Protein AF-A0A5D4K9B1-F1 (afdb_monomer_lite)

Radius of gyration: 27.09 Å; chains: 1; bounding box: 61×35×85 Å

Secondary structure (DSSP, 8-state):
-HHHHHHHHHHHTT--PPPP--------HHHHHHHHHHHHH-TTB-TT--EEEEEEEEEEEEEEETTEEEEEEEEEEEEEEEEESSSS-EEEEEEEEEEETTTTEEPPTTTEE--HHHHHHHHHTGGG---EE-HHHHHHHHHHHHIIIIIHHHHHHHHHHHSPP--------

Foldseek 3Di:
DVVVVVVVVVVVVVPPDDDDPPPPDPPDLVQVQVLVVCVVPPVQFDRPFKDFPDKDWDFWWFAPDPPDIDTFTKIKTWIWGWGHPDPQWIWIAIDIWIATPVVRHTGDPVGTDDDPVNVVVCVVCVVVRDTGTDPRSVVVVVVVVCCVPPVVVVVVVVVVVPPDDPPPDDPPD

pLDDT: mean 80.73, std 16.91, range [37.22, 94.75]

Organism: NCBI:txid218284

Sequence (173 aa):
MKKLIMLLGCMLTLLTLPLSSTTAFADDPIIKSIDEKLEKTDSYYQKGSAGVKDFIDLTMEVAINEDEVESQKVKMVFVKYKIDRDTIFHFNKQEIFYYSLDNEALLENGSVIGNGESKEFIASHHDDYRKQISPGSLVLILTLIFGSVLVFPYVIFLVQRNTPSDERYHYDL

Structure (mmCIF, N/CA/C/O backbone):
data_AF-A0A5D4K9B1-F1
#
_entry.id   AF-A0A5D4K9B1-F1
#
loop_
_atom_site.group_PDB
_atom_site.id
_atom_site.type_symbol
_atom_site.label_atom_id
_atom_site.label_alt_id
_atom_site.label_comp_id
_atom_site.label_asym_id
_atom_site.label_entity_id
_atom_site.label_seq_id
_atom_site.pdbx_PDB_ins_code
_atom_site.Cartn_x
_atom_site.Cartn_y
_atom_site.Cartn_z
_atom_site.occupancy
_atom_site.B_iso_or_equiv
_atom_site.auth_seq_id
_atom_site.auth_comp_id
_atom_site.auth_asym_id
_atom_site.auth_atom_id
_atom_site.pdbx_PDB_model_num
ATOM 1 N N . MET A 1 1 ? 32.821 -9.655 -34.165 1.00 46.19 1 MET A N 1
ATOM 2 C CA . MET A 1 1 ? 31.841 -10.655 -33.676 1.00 46.19 1 MET A CA 1
ATOM 3 C C . MET A 1 1 ? 32.117 -11.110 -32.241 1.00 46.19 1 MET A C 1
ATOM 5 O O . MET A 1 1 ? 31.253 -10.891 -31.409 1.00 46.19 1 MET A O 1
ATOM 9 N N . LYS A 1 2 ? 33.313 -11.621 -31.888 1.00 46.47 2 LYS A N 1
ATOM 10 C CA . LYS A 1 2 ? 33.639 -12.049 -30.501 1.00 46.47 2 LYS A CA 1
ATOM 11 C C . LYS A 1 2 ? 33.383 -10.991 -29.407 1.00 46.47 2 LYS A C 1
ATOM 13 O O . LYS A 1 2 ? 32.822 -11.322 -28.373 1.00 46.47 2 LYS A O 1
ATOM 18 N N . LYS A 1 3 ? 33.721 -9.716 -29.650 1.00 49.41 3 LYS A N 1
ATOM 19 C CA . LYS A 1 3 ? 33.482 -8.621 -28.684 1.00 49.41 3 LYS A CA 1
ATOM 20 C C . LYS A 1 3 ? 31.999 -8.250 -28.517 1.00 49.41 3 LYS A C 1
ATOM 22 O O . LYS A 1 3 ? 31.614 -7.810 -27.446 1.00 49.41 3 LYS A O 1
ATOM 27 N N . LEU A 1 4 ? 31.177 -8.469 -29.547 1.00 50.97 4 LEU A N 1
ATOM 28 C CA . LEU A 1 4 ? 29.735 -8.193 -29.511 1.00 50.97 4 LEU A CA 1
ATOM 29 C C . LEU A 1 4 ? 28.981 -9.308 -28.768 1.00 50.97 4 LEU A C 1
ATOM 31 O O . LEU A 1 4 ? 28.089 -9.029 -27.980 1.00 50.97 4 LEU A O 1
ATOM 35 N N . ILE A 1 5 ? 29.420 -10.561 -28.943 1.00 57.47 5 ILE A N 1
ATOM 36 C CA . ILE A 1 5 ? 28.921 -11.730 -28.198 1.00 57.47 5 ILE A CA 1
ATOM 37 C C . ILE A 1 5 ? 29.282 -11.624 -26.707 1.00 57.47 5 ILE A C 1
ATOM 39 O O . ILE A 1 5 ? 28.470 -11.967 -25.856 1.00 57.47 5 ILE A O 1
ATOM 43 N N . MET A 1 6 ? 30.462 -11.086 -26.376 1.00 49.09 6 MET A N 1
ATOM 44 C CA . MET A 1 6 ? 30.876 -10.855 -24.985 1.00 49.09 6 MET A CA 1
ATOM 45 C C . MET A 1 6 ? 30.049 -9.754 -24.296 1.00 49.09 6 MET A C 1
ATOM 47 O O . MET A 1 6 ? 29.721 -9.882 -23.121 1.00 49.09 6 MET A O 1
ATOM 51 N N . LEU A 1 7 ? 29.654 -8.708 -25.031 1.00 51.88 7 LEU A N 1
ATOM 52 C CA . LEU A 1 7 ? 28.801 -7.626 -24.520 1.00 51.88 7 LEU A CA 1
ATOM 53 C C . LEU A 1 7 ? 27.338 -8.076 -24.347 1.00 51.88 7 LEU A C 1
ATOM 55 O O . LEU A 1 7 ? 26.700 -7.712 -23.363 1.00 51.88 7 LEU A O 1
ATOM 59 N N . LEU A 1 8 ? 26.841 -8.933 -25.248 1.00 49.72 8 LEU A N 1
ATOM 60 C CA . LEU A 1 8 ? 25.522 -9.567 -25.136 1.00 49.72 8 LEU A CA 1
ATOM 61 C C . LEU A 1 8 ? 25.473 -10.597 -23.987 1.00 49.72 8 LEU A C 1
ATOM 63 O O . LEU A 1 8 ? 24.458 -10.720 -23.308 1.00 49.72 8 LEU A O 1
ATOM 67 N N . GLY A 1 9 ? 26.588 -11.293 -23.731 1.00 52.75 9 GLY A N 1
ATOM 68 C CA . GLY A 1 9 ? 26.727 -12.263 -22.640 1.00 52.75 9 GLY A CA 1
ATOM 69 C C . GLY A 1 9 ? 26.690 -11.633 -21.244 1.00 52.75 9 GLY A C 1
ATOM 70 O O . GLY A 1 9 ? 26.034 -12.176 -20.360 1.00 52.75 9 GLY A O 1
ATOM 71 N N . CYS A 1 10 ? 27.304 -10.458 -21.050 1.00 53.19 10 CYS A N 1
ATOM 72 C CA . CYS A 1 10 ? 27.221 -9.729 -19.775 1.00 53.19 10 CYS A CA 1
ATOM 73 C C . CYS A 1 10 ? 25.824 -9.146 -19.499 1.00 53.19 10 CYS A C 1
ATOM 75 O O . CYS A 1 10 ? 25.469 -8.926 -18.343 1.00 53.19 10 CYS A O 1
ATOM 77 N N . MET A 1 11 ? 25.017 -8.902 -20.539 1.00 49.62 11 MET A N 1
ATOM 78 C CA . MET A 1 11 ? 23.644 -8.416 -20.374 1.00 49.62 11 MET A CA 1
ATOM 79 C C . MET A 1 11 ? 22.690 -9.529 -19.905 1.00 49.62 11 MET A C 1
ATOM 81 O O . MET A 1 11 ? 21.721 -9.258 -19.201 1.00 49.62 11 MET A O 1
ATOM 85 N N . LEU A 1 12 ? 22.992 -10.790 -20.239 1.00 48.38 12 LEU A N 1
ATOM 86 C CA . LEU A 1 12 ? 22.160 -11.946 -19.897 1.00 48.38 12 LEU A CA 1
ATOM 87 C C . LEU A 1 12 ? 22.302 -12.376 -18.423 1.00 48.38 12 LEU A C 1
ATOM 89 O O . LEU A 1 12 ? 21.373 -12.940 -17.855 1.00 48.38 12 LEU A O 1
ATOM 93 N N . THR A 1 13 ? 23.425 -12.059 -17.769 1.00 51.12 13 THR A N 1
ATOM 94 C CA . THR A 1 13 ? 23.666 -12.386 -16.349 1.00 51.12 13 THR A CA 1
ATOM 95 C C . THR A 1 13 ? 22.988 -11.434 -15.359 1.00 51.12 13 THR A C 1
ATOM 97 O O . THR A 1 13 ? 22.953 -11.722 -14.170 1.00 51.12 13 THR A O 1
ATOM 100 N N . LEU A 1 14 ? 22.428 -10.312 -15.825 1.00 46.88 14 LEU A N 1
ATOM 101 C CA . LEU A 1 14 ? 21.663 -9.371 -14.991 1.00 46.88 14 LEU A CA 1
ATOM 102 C C . LEU A 1 14 ? 20.163 -9.710 -14.916 1.00 46.88 14 LEU A C 1
ATOM 104 O O . LEU A 1 14 ? 19.438 -9.099 -14.136 1.00 46.88 14 LEU A O 1
ATOM 108 N N . LEU A 1 15 ? 19.698 -10.698 -15.691 1.00 46.94 15 LEU A N 1
ATOM 109 C CA . LEU A 1 15 ? 18.288 -11.094 -15.774 1.00 46.94 15 LEU A CA 1
ATOM 110 C C . LEU A 1 15 ? 17.921 -12.267 -14.844 1.00 46.94 15 LEU A C 1
ATOM 112 O O . LEU A 1 15 ? 16.913 -12.935 -15.053 1.00 46.94 15 LEU A O 1
ATOM 116 N N . THR A 1 16 ? 18.723 -12.538 -13.813 1.00 47.69 16 THR A N 1
ATOM 117 C CA . THR A 1 16 ? 18.386 -13.496 -12.747 1.00 47.69 16 THR A CA 1
ATOM 118 C C . THR A 1 16 ? 18.060 -12.740 -11.463 1.00 47.69 16 THR A C 1
ATOM 120 O O . THR A 1 16 ? 18.725 -12.897 -10.441 1.00 47.69 16 THR A O 1
ATOM 123 N N . LEU A 1 17 ? 17.065 -11.855 -11.523 1.00 55.00 17 LEU A N 1
ATOM 124 C CA . LEU A 1 17 ? 16.475 -11.289 -10.314 1.00 55.00 17 LEU A CA 1
ATOM 125 C C . LEU A 1 17 ? 15.485 -12.312 -9.738 1.00 55.00 17 LEU A C 1
ATOM 127 O O . LEU A 1 17 ? 14.696 -12.878 -10.499 1.00 55.00 17 LEU A O 1
ATOM 131 N N . PRO A 1 18 ? 15.524 -12.581 -8.422 1.00 46.59 18 PRO A N 1
ATOM 132 C CA . PRO A 1 18 ? 14.639 -13.554 -7.801 1.00 46.59 18 PRO A CA 1
ATOM 133 C C . PRO A 1 18 ? 13.177 -13.149 -8.016 1.00 46.59 18 PRO A C 1
ATOM 135 O O . PRO A 1 18 ? 12.784 -12.012 -7.737 1.00 46.59 18 PRO A O 1
ATOM 138 N N . LEU A 1 19 ? 12.390 -14.103 -8.529 1.00 45.00 19 LEU A N 1
ATOM 139 C CA . LEU A 1 19 ? 10.937 -14.015 -8.625 1.00 45.00 19 LEU A CA 1
ATOM 140 C C . LEU A 1 19 ? 10.376 -13.580 -7.270 1.00 45.00 19 LEU A C 1
ATOM 142 O O . LEU A 1 19 ? 10.719 -14.135 -6.227 1.00 45.00 19 LEU A O 1
ATOM 146 N N . SER A 1 20 ? 9.530 -12.556 -7.310 1.00 38.81 20 SER A N 1
ATOM 147 C CA . SER A 1 20 ? 8.912 -11.955 -6.138 1.00 38.81 20 SER A CA 1
ATOM 148 C C . SER A 1 20 ? 8.204 -13.003 -5.286 1.00 38.81 20 SER A C 1
ATOM 150 O O . SER A 1 20 ? 7.373 -13.756 -5.788 1.00 38.81 20 SER A O 1
ATOM 152 N N . SER A 1 21 ? 8.489 -12.995 -3.986 1.00 38.44 21 SER A N 1
ATOM 153 C CA . SER A 1 21 ? 7.703 -13.696 -2.981 1.00 38.44 21 SER A CA 1
ATOM 154 C C . SER A 1 21 ? 6.264 -13.187 -3.052 1.00 38.44 21 SER A C 1
ATOM 156 O O . SER A 1 21 ? 5.971 -12.066 -2.633 1.00 38.44 21 SER A O 1
ATOM 158 N N . THR A 1 22 ? 5.360 -13.984 -3.617 1.00 37.22 22 THR A N 1
ATOM 159 C CA . THR A 1 22 ? 3.926 -13.802 -3.417 1.00 37.22 22 THR A CA 1
ATOM 160 C C . THR A 1 22 ? 3.640 -14.136 -1.965 1.00 37.22 22 THR A C 1
ATOM 162 O O . THR A 1 22 ? 3.572 -15.302 -1.580 1.00 37.22 22 THR A O 1
ATOM 165 N N . THR A 1 23 ? 3.524 -13.106 -1.138 1.00 44.84 23 THR A N 1
ATOM 166 C CA . THR A 1 23 ? 2.871 -13.225 0.158 1.00 44.84 23 THR A CA 1
ATOM 167 C C . THR A 1 23 ? 1.399 -13.507 -0.116 1.00 44.84 23 THR A C 1
ATOM 169 O O . THR A 1 23 ? 0.638 -12.592 -0.416 1.00 44.84 23 THR A O 1
ATOM 172 N N . ALA A 1 24 ? 1.026 -14.786 -0.106 1.00 38.75 24 ALA A N 1
ATOM 173 C CA . ALA A 1 24 ? -0.366 -15.190 -0.020 1.00 38.75 24 ALA A CA 1
ATOM 174 C C . ALA A 1 24 ? -0.864 -14.753 1.362 1.00 38.75 24 ALA A C 1
ATOM 176 O O . ALA A 1 24 ? -0.502 -15.360 2.370 1.00 38.75 24 ALA A O 1
ATOM 177 N N . PHE A 1 25 ? -1.608 -13.652 1.414 1.00 52.06 25 PHE A N 1
ATOM 178 C CA . PHE A 1 25 ? -2.315 -13.250 2.621 1.00 52.06 25 PHE A CA 1
ATOM 179 C C . PHE A 1 25 ? -3.706 -13.888 2.584 1.00 52.06 25 PHE A C 1
ATOM 181 O O . PHE A 1 25 ? -4.381 -13.867 1.558 1.00 52.06 25 PHE A O 1
ATOM 188 N N . ALA A 1 26 ? -4.048 -14.558 3.683 1.00 43.19 26 ALA A N 1
ATOM 189 C CA . ALA A 1 26 ? -5.308 -15.256 3.911 1.00 43.19 26 ALA A CA 1
ATOM 190 C C . ALA A 1 26 ? -6.524 -14.312 3.810 1.00 43.19 26 ALA A C 1
ATOM 192 O O . ALA A 1 26 ? -6.343 -13.097 3.792 1.00 43.19 26 ALA A O 1
ATOM 193 N N . ASP A 1 27 ? -7.738 -14.885 3.782 1.00 61.03 27 ASP A N 1
ATOM 194 C CA . ASP A 1 27 ? -9.053 -14.214 3.860 1.00 61.03 27 ASP A CA 1
ATOM 195 C C . ASP A 1 27 ? -9.191 -13.347 5.136 1.00 61.03 27 ASP A C 1
ATOM 197 O O . ASP A 1 27 ? -9.933 -13.666 6.064 1.00 61.03 27 ASP A O 1
ATOM 201 N N . ASP A 1 28 ? -8.443 -12.251 5.221 1.00 83.12 28 ASP A N 1
ATOM 202 C CA . ASP A 1 28 ? -8.581 -11.240 6.260 1.00 83.12 28 ASP A CA 1
ATOM 203 C C . ASP A 1 28 ? -9.669 -10.245 5.811 1.00 83.12 28 ASP A C 1
ATOM 205 O O . ASP A 1 28 ? -9.517 -9.608 4.757 1.00 83.12 28 ASP A O 1
ATOM 209 N N . PRO A 1 29 ? -10.775 -10.091 6.568 1.00 86.75 29 PRO A N 1
ATOM 210 C CA . PRO A 1 29 ? -11.857 -9.173 6.213 1.00 86.75 29 PRO A CA 1
ATOM 211 C C . PRO A 1 29 ? -11.375 -7.723 6.061 1.00 86.75 29 PRO A C 1
ATOM 213 O O . PRO A 1 29 ? -11.912 -6.980 5.236 1.00 86.75 29 PRO A O 1
ATOM 216 N N . ILE A 1 30 ? -10.319 -7.335 6.782 1.00 90.88 30 ILE A N 1
ATOM 217 C CA . ILE A 1 30 ? -9.714 -6.006 6.695 1.00 90.88 30 ILE A CA 1
ATOM 218 C C . ILE A 1 30 ? -9.035 -5.842 5.335 1.00 90.88 30 ILE A C 1
ATOM 220 O O . ILE A 1 30 ? -9.336 -4.887 4.618 1.00 90.88 30 ILE A O 1
ATOM 224 N N . ILE A 1 31 ? -8.196 -6.797 4.918 1.00 92.00 31 ILE A N 1
ATOM 225 C CA . ILE A 1 31 ? -7.544 -6.750 3.598 1.00 92.00 31 ILE A CA 1
ATOM 226 C C . ILE A 1 31 ? -8.565 -6.777 2.470 1.00 92.00 31 ILE A C 1
ATOM 228 O O . ILE A 1 31 ? -8.448 -5.990 1.534 1.00 92.00 31 ILE A O 1
ATOM 232 N N . LYS A 1 32 ? -9.609 -7.598 2.589 1.00 91.62 32 LYS A N 1
ATOM 233 C CA . LYS A 1 32 ? -10.688 -7.632 1.601 1.00 91.62 32 LYS A CA 1
ATOM 234 C C . LYS A 1 32 ? -11.379 -6.273 1.459 1.00 91.62 32 LYS A C 1
ATOM 236 O O . LYS A 1 32 ? -11.593 -5.808 0.343 1.00 91.62 32 LYS A O 1
ATOM 241 N N . SER A 1 33 ? -11.693 -5.611 2.574 1.00 92.88 33 SER A N 1
ATOM 242 C CA . SER A 1 33 ? -12.310 -4.278 2.541 1.00 92.88 33 SER A CA 1
ATOM 243 C C . SER A 1 33 ? -11.394 -3.228 1.895 1.00 92.88 33 SER A C 1
ATOM 245 O O . SER A 1 33 ? -11.862 -2.356 1.158 1.00 92.88 33 SER A O 1
ATOM 247 N N . ILE A 1 34 ? -10.079 -3.337 2.116 1.00 94.31 34 ILE A N 1
ATOM 248 C CA . ILE A 1 34 ? -9.074 -2.454 1.513 1.00 94.31 34 ILE A CA 1
ATOM 249 C C . ILE A 1 34 ? -8.976 -2.707 0.011 1.00 94.31 34 ILE A C 1
ATOM 251 O O . ILE A 1 34 ? -8.995 -1.748 -0.757 1.00 94.31 34 ILE A O 1
ATOM 255 N N . ASP A 1 35 ? -8.937 -3.970 -0.410 1.00 93.50 35 ASP A N 1
ATOM 256 C CA . ASP A 1 35 ? -8.944 -4.358 -1.820 1.00 93.50 35 ASP A CA 1
ATOM 257 C C . ASP A 1 35 ? -10.166 -3.798 -2.544 1.00 93.50 35 ASP A C 1
ATOM 259 O O . ASP A 1 35 ? -10.031 -3.153 -3.583 1.00 93.50 35 ASP A O 1
ATOM 263 N N . GLU A 1 36 ? -11.357 -3.968 -1.971 1.00 93.38 36 GLU A N 1
ATOM 264 C CA . GLU A 1 36 ? -12.593 -3.449 -2.553 1.00 93.38 36 GLU A CA 1
ATOM 265 C C . GLU A 1 36 ? -12.599 -1.917 -2.654 1.00 93.38 36 GLU A C 1
ATOM 267 O O . GLU A 1 36 ? -13.106 -1.368 -3.637 1.00 93.38 36 GLU A O 1
ATOM 272 N N . LYS A 1 37 ? -12.043 -1.212 -1.659 1.00 93.69 37 LYS A N 1
ATOM 273 C CA . LYS A 1 37 ? -11.892 0.249 -1.703 1.00 93.69 37 LYS A CA 1
ATOM 274 C C . LYS A 1 37 ? -10.922 0.655 -2.810 1.00 93.69 37 LYS A C 1
ATOM 276 O O . LYS A 1 37 ? -11.275 1.490 -3.640 1.00 93.69 37 LYS A O 1
ATOM 281 N N . LEU A 1 38 ? -9.741 0.038 -2.858 1.00 94.25 38 LEU A N 1
ATOM 282 C CA . LEU A 1 38 ? -8.694 0.344 -3.832 1.00 94.25 38 LEU A CA 1
ATOM 283 C C . LEU A 1 38 ? -9.143 0.075 -5.272 1.00 94.25 38 LEU A C 1
ATOM 285 O O . LEU A 1 38 ? -8.931 0.932 -6.125 1.00 94.25 38 LEU A O 1
ATOM 289 N N . GLU A 1 39 ? -9.832 -1.041 -5.531 1.00 94.00 39 GLU A N 1
ATOM 290 C CA . GLU A 1 39 ? -10.403 -1.360 -6.850 1.00 94.00 39 GLU A CA 1
ATOM 291 C C . GLU A 1 39 ? -11.397 -0.300 -7.341 1.00 94.00 39 GLU A C 1
ATOM 293 O O . GLU A 1 39 ? -11.501 -0.057 -8.543 1.00 94.00 39 GLU A O 1
ATOM 298 N N . LYS A 1 40 ? -12.132 0.337 -6.424 1.00 93.81 40 LYS A N 1
ATOM 299 C CA . LYS A 1 40 ? -13.105 1.385 -6.759 1.00 93.81 40 LYS A CA 1
ATOM 300 C C . LYS A 1 40 ? -12.452 2.751 -6.950 1.00 93.81 40 LYS A C 1
ATOM 302 O O . LYS A 1 40 ? -12.922 3.529 -7.777 1.00 93.81 40 LYS A O 1
ATOM 307 N N . THR A 1 41 ? -11.421 3.071 -6.167 1.00 92.12 41 THR A N 1
ATOM 308 C CA . THR A 1 41 ? -10.855 4.429 -6.112 1.00 92.12 41 THR A CA 1
ATOM 309 C C . THR A 1 41 ? -9.631 4.640 -6.995 1.00 92.12 41 THR A C 1
ATOM 311 O O . THR A 1 41 ? -9.414 5.759 -7.454 1.00 92.12 41 THR A O 1
ATOM 314 N N . ASP A 1 42 ? -8.815 3.609 -7.226 1.00 91.31 42 ASP A N 1
ATOM 315 C CA . ASP A 1 42 ? -7.576 3.720 -7.998 1.00 91.31 42 ASP A CA 1
ATOM 316 C C . ASP A 1 42 ? -7.635 2.805 -9.225 1.00 91.31 42 ASP A C 1
ATOM 318 O O . ASP A 1 42 ? -7.481 1.589 -9.139 1.00 91.31 42 ASP A O 1
ATOM 322 N N . SER A 1 43 ? -7.830 3.405 -10.401 1.00 92.31 43 SER A N 1
ATOM 323 C CA . SER A 1 43 ? -7.930 2.682 -11.676 1.00 92.31 43 SER A CA 1
ATOM 324 C C . SER A 1 43 ? -6.660 1.924 -12.062 1.00 92.31 43 SER A C 1
ATOM 326 O O . SER A 1 43 ? -6.695 1.090 -12.963 1.00 92.31 43 SER A O 1
ATOM 328 N N . TYR A 1 44 ? -5.530 2.253 -11.440 1.00 92.81 44 TYR A N 1
ATOM 329 C CA . TYR A 1 44 ? -4.250 1.602 -11.682 1.00 92.81 44 TYR A CA 1
ATOM 330 C C . TYR A 1 44 ? -3.938 0.540 -10.624 1.00 92.81 44 TYR A C 1
ATOM 332 O O . TYR A 1 44 ? -2.873 -0.072 -10.672 1.00 92.81 44 TYR A O 1
ATOM 340 N N . TYR A 1 45 ? -4.822 0.326 -9.649 1.00 94.00 45 TYR A N 1
ATOM 341 C CA . TYR A 1 45 ? -4.623 -0.679 -8.620 1.00 94.00 45 TYR A CA 1
ATOM 342 C C . TYR A 1 45 ? -4.507 -2.086 -9.221 1.00 94.00 45 TYR A C 1
ATOM 344 O O . TYR A 1 45 ? -5.354 -2.528 -10.001 1.00 94.00 45 TYR A O 1
ATOM 352 N N . GLN A 1 46 ? -3.471 -2.824 -8.818 1.00 92.88 46 GLN A N 1
ATOM 353 C CA . GLN A 1 46 ? -3.363 -4.237 -9.148 1.00 92.88 46 GLN A CA 1
ATOM 354 C C . GLN A 1 46 ? -4.184 -5.055 -8.145 1.00 92.88 46 GLN A C 1
ATOM 356 O O . GLN A 1 46 ? -3.767 -5.245 -7.003 1.00 92.88 46 GLN A O 1
ATOM 361 N N . LYS A 1 47 ? -5.330 -5.569 -8.594 1.00 91.44 47 LYS A N 1
ATOM 362 C CA . LYS A 1 47 ? -6.245 -6.403 -7.802 1.00 91.44 47 LYS A CA 1
ATOM 363 C C . LYS A 1 47 ? -5.526 -7.498 -7.000 1.00 91.44 47 LYS A C 1
ATOM 365 O O . LYS A 1 47 ? -4.737 -8.261 -7.560 1.00 91.44 47 LYS A O 1
ATOM 370 N N . GLY A 1 48 ? -5.842 -7.584 -5.705 1.00 90.56 48 GLY A N 1
ATOM 371 C CA . GLY A 1 48 ? -5.304 -8.586 -4.777 1.00 90.56 48 GLY A CA 1
ATOM 372 C C . GLY A 1 48 ? -3.827 -8.398 -4.423 1.00 90.56 48 GLY A C 1
ATOM 373 O O . GLY A 1 48 ? -3.172 -9.344 -3.988 1.00 90.56 48 GLY A O 1
ATOM 374 N N . SER A 1 49 ? -3.259 -7.213 -4.668 1.00 91.81 49 SER A N 1
ATOM 375 C CA . SER A 1 49 ? -1.857 -6.922 -4.350 1.00 91.81 49 SER A CA 1
ATOM 376 C C . SER A 1 49 ? -1.654 -6.268 -2.984 1.00 91.81 49 SER A C 1
ATOM 378 O O . SER A 1 49 ? -0.499 -6.083 -2.587 1.00 91.81 49 SER A O 1
ATOM 380 N N . ALA A 1 50 ? -2.731 -5.907 -2.280 1.00 92.75 50 ALA A N 1
ATOM 381 C CA . ALA A 1 50 ? -2.654 -5.333 -0.947 1.00 92.75 50 ALA A CA 1
ATOM 382 C C . ALA A 1 50 ? -2.130 -6.345 0.078 1.00 92.75 50 ALA A C 1
ATOM 384 O O . ALA A 1 50 ? -2.511 -7.512 0.105 1.00 92.75 50 ALA A O 1
ATOM 385 N N . GLY A 1 51 ? -1.243 -5.877 0.950 1.00 91.00 51 GLY A N 1
ATOM 386 C CA . GLY A 1 51 ? -0.734 -6.655 2.068 1.00 91.00 51 GLY A CA 1
ATOM 387 C C . GLY A 1 51 ? -0.374 -5.766 3.247 1.00 91.00 51 GLY A C 1
ATOM 388 O O . GLY A 1 51 ? 0.261 -4.721 3.073 1.00 91.00 51 GLY A O 1
ATOM 389 N N . VAL A 1 52 ? -0.754 -6.197 4.450 1.00 91.62 52 VAL A N 1
ATOM 390 C CA . VAL A 1 52 ? -0.394 -5.511 5.696 1.00 91.62 52 VAL A CA 1
ATOM 391 C C . VAL A 1 52 ? 1.110 -5.646 5.930 1.00 91.62 52 VAL A C 1
ATOM 393 O O . VAL A 1 52 ? 1.690 -6.727 5.806 1.00 91.62 52 VAL A O 1
ATOM 396 N N . LYS A 1 53 ? 1.752 -4.525 6.243 1.00 90.75 53 LYS A N 1
ATOM 397 C CA . LYS A 1 53 ? 3.153 -4.433 6.649 1.00 90.75 53 LYS A CA 1
ATOM 398 C C . LYS A 1 53 ? 3.304 -4.286 8.147 1.00 90.75 53 LYS A C 1
ATOM 400 O O . LYS A 1 53 ? 4.151 -4.967 8.712 1.00 90.75 53 LYS A O 1
ATOM 405 N N . ASP A 1 54 ? 2.475 -3.448 8.747 1.00 91.94 54 ASP A N 1
ATOM 406 C CA . ASP A 1 54 ? 2.425 -3.253 10.188 1.00 91.94 54 ASP A CA 1
ATOM 407 C C . ASP A 1 54 ? 1.012 -2.840 10.610 1.00 91.94 54 ASP A C 1
ATOM 409 O O . ASP A 1 54 ? 0.202 -2.439 9.767 1.00 91.94 54 ASP A O 1
ATOM 413 N N . PHE A 1 55 ? 0.697 -2.951 11.896 1.00 93.94 55 PHE A N 1
ATOM 414 C CA . PHE A 1 55 ? -0.582 -2.511 12.438 1.00 93.94 55 PHE A CA 1
ATOM 415 C C . PHE A 1 55 ? -0.485 -2.128 13.914 1.00 93.94 55 PHE A C 1
ATOM 417 O O . PHE A 1 55 ? 0.356 -2.629 14.655 1.00 93.94 55 PHE A O 1
ATOM 424 N N . ILE A 1 56 ? -1.413 -1.284 14.353 1.00 94.19 56 ILE A N 1
ATOM 425 C CA . ILE A 1 56 ? -1.611 -0.951 15.761 1.00 94.19 56 ILE A CA 1
ATOM 426 C C . ILE A 1 56 ? -3.107 -0.855 16.065 1.00 94.19 56 ILE A C 1
ATOM 428 O O . ILE A 1 56 ? -3.885 -0.340 15.260 1.00 94.19 56 ILE A O 1
ATOM 432 N N . ASP A 1 57 ? -3.503 -1.361 17.230 1.00 94.00 57 ASP A N 1
ATOM 433 C CA . ASP A 1 57 ? -4.877 -1.283 17.722 1.00 94.00 57 ASP A CA 1
ATOM 434 C C . ASP A 1 57 ? -4.963 -0.143 18.729 1.00 94.00 57 ASP A C 1
ATOM 436 O O . ASP A 1 57 ? -4.258 -0.147 19.737 1.00 94.00 57 ASP A O 1
ATOM 440 N N . LEU A 1 58 ? -5.821 0.833 18.452 1.00 93.88 58 LEU A N 1
ATOM 441 C CA . LEU A 1 58 ? -5.968 2.049 19.242 1.00 93.88 58 LEU A CA 1
ATOM 442 C C . LEU A 1 58 ? -7.440 2.302 19.548 1.00 93.88 58 LEU A C 1
ATOM 444 O O . LEU A 1 58 ? -8.333 1.840 18.845 1.00 93.88 58 LEU A O 1
ATOM 448 N N . THR A 1 59 ? -7.702 3.087 20.586 1.00 93.56 59 THR A N 1
ATOM 449 C CA . THR A 1 59 ? -9.016 3.711 20.770 1.00 93.56 59 THR A CA 1
ATOM 450 C C . THR A 1 59 ? -8.930 5.140 20.255 1.00 93.56 59 THR A C 1
ATOM 452 O O . THR A 1 59 ? -8.080 5.909 20.708 1.00 93.56 59 THR A O 1
ATOM 455 N N . MET A 1 60 ? -9.763 5.478 19.275 1.00 91.19 60 MET A N 1
ATOM 456 C CA . MET A 1 60 ? -9.746 6.779 18.610 1.00 91.19 60 MET A CA 1
ATOM 457 C C . MET A 1 60 ? -11.140 7.381 18.554 1.00 91.19 60 MET A C 1
ATOM 459 O O . MET A 1 60 ? -12.143 6.672 18.548 1.00 91.19 60 MET A O 1
ATOM 463 N N . GLU A 1 61 ? -11.185 8.704 18.520 1.00 92.44 61 GLU A N 1
ATOM 464 C CA . GLU A 1 61 ? -12.412 9.444 18.273 1.00 92.44 61 GLU A CA 1
ATOM 465 C C . GLU A 1 61 ? -12.698 9.453 16.768 1.00 92.44 61 GLU A C 1
ATOM 467 O O . GLU A 1 61 ? -11.822 9.751 15.952 1.00 92.44 61 GLU A O 1
ATOM 472 N N . VAL A 1 62 ? -13.920 9.090 16.396 1.00 91.06 62 VAL A N 1
ATOM 473 C CA . VAL A 1 62 ? -14.384 9.009 15.013 1.00 91.06 62 VAL A CA 1
ATOM 474 C C . VAL A 1 62 ? -15.617 9.891 14.876 1.00 91.06 62 VAL A C 1
ATOM 476 O O . VAL A 1 62 ? -16.603 9.706 15.587 1.00 91.06 62 VAL A O 1
ATOM 479 N N . ALA A 1 63 ? -15.562 10.856 13.962 1.00 90.06 63 ALA A N 1
ATOM 480 C CA . ALA A 1 63 ? -16.709 11.669 13.593 1.00 90.06 63 ALA A CA 1
ATOM 481 C C . ALA A 1 63 ? -17.660 10.826 12.735 1.00 90.06 63 ALA A C 1
ATOM 483 O O . ALA A 1 63 ? -17.313 10.430 11.621 1.00 90.06 63 ALA A O 1
ATOM 484 N N . ILE A 1 64 ? -18.847 10.532 13.261 1.00 85.56 64 ILE A N 1
ATOM 485 C CA . ILE A 1 64 ? -19.896 9.819 12.521 1.00 85.56 64 ILE A CA 1
ATOM 486 C C . ILE A 1 64 ? -20.662 10.811 11.641 1.00 85.56 64 ILE A C 1
ATOM 488 O O . ILE A 1 64 ? -21.004 10.488 10.507 1.00 85.56 64 ILE A O 1
ATOM 492 N N . ASN A 1 65 ? -20.881 12.028 12.152 1.00 83.44 65 ASN A N 1
ATOM 493 C CA . ASN A 1 65 ? -21.555 13.145 11.485 1.00 83.44 65 ASN A CA 1
ATOM 494 C C . ASN A 1 65 ? -20.894 14.481 11.887 1.00 83.44 65 ASN A C 1
ATOM 496 O O . ASN A 1 65 ? -20.007 14.491 12.738 1.00 83.44 65 ASN A O 1
ATOM 500 N N . GLU A 1 66 ? -21.343 15.610 11.319 1.00 77.38 66 GLU A N 1
ATOM 501 C CA . GLU A 1 66 ? -20.778 16.950 11.598 1.00 77.38 66 GLU A CA 1
ATOM 502 C C . GLU A 1 66 ? -20.755 17.317 13.096 1.00 77.38 66 GLU A C 1
ATOM 504 O O . GLU A 1 66 ? -19.841 18.014 13.532 1.00 77.38 66 GLU A O 1
ATOM 509 N N . ASP A 1 67 ? -21.699 16.790 13.884 1.00 80.00 67 ASP A N 1
ATOM 510 C CA . ASP A 1 67 ? -21.871 17.122 15.305 1.00 80.00 67 ASP A CA 1
ATOM 511 C C . ASP A 1 67 ? -21.642 15.937 16.266 1.00 80.00 67 ASP A C 1
ATOM 513 O O . ASP A 1 67 ? -21.703 16.114 17.485 1.00 80.00 67 ASP A O 1
ATOM 517 N N . GLU A 1 68 ? -21.400 14.724 15.755 1.00 88.38 68 GLU A N 1
ATOM 518 C CA . GLU A 1 68 ? -21.342 13.504 16.572 1.00 88.38 68 GLU A CA 1
ATOM 519 C C . GLU A 1 68 ? -19.992 12.801 16.443 1.00 88.38 68 GLU A C 1
ATOM 521 O O . GLU A 1 68 ? -19.591 12.363 15.361 1.00 88.38 68 GLU A O 1
ATOM 526 N N . VAL A 1 69 ? -19.310 12.675 17.583 1.00 90.31 69 VAL A N 1
ATOM 527 C CA . VAL A 1 69 ? -18.022 11.997 17.722 1.00 90.31 69 VAL A CA 1
ATOM 528 C C . VAL A 1 69 ? -18.185 10.838 18.691 1.00 90.31 69 VAL A C 1
ATOM 530 O O . VAL A 1 69 ? -18.657 11.019 19.814 1.00 90.31 69 VAL A O 1
ATOM 533 N N . GLU A 1 70 ? -17.761 9.653 18.270 1.00 92.12 70 GLU A N 1
ATOM 534 C CA . GLU A 1 70 ? -17.783 8.447 19.088 1.00 92.12 70 GLU A CA 1
ATOM 535 C C . GLU A 1 70 ? -16.365 7.914 19.292 1.00 92.12 70 GLU A C 1
ATOM 537 O O . GLU A 1 70 ? -15.523 7.965 18.396 1.00 92.12 70 GLU A O 1
ATOM 542 N N . SER A 1 71 ? -16.092 7.379 20.481 1.00 92.62 71 SER A N 1
ATOM 543 C CA . SER A 1 71 ? -14.847 6.663 20.741 1.00 92.62 71 SER A CA 1
ATOM 544 C C . SER A 1 71 ? -14.988 5.213 20.287 1.00 92.62 71 SER A C 1
ATOM 546 O O . SER A 1 71 ? -15.807 4.477 20.832 1.00 92.62 71 SER A O 1
ATOM 548 N N . GLN A 1 72 ? -14.188 4.807 19.303 1.00 92.81 72 GLN A N 1
ATOM 549 C CA . GLN A 1 72 ? -14.223 3.468 18.720 1.00 92.81 72 GLN A CA 1
ATOM 550 C C . GLN A 1 72 ? -12.854 2.797 18.810 1.00 92.81 72 GLN A C 1
ATOM 552 O O . GLN A 1 72 ? -11.802 3.448 18.779 1.00 92.81 72 GLN A O 1
ATOM 557 N N . LYS A 1 73 ? -12.855 1.466 18.874 1.00 93.81 73 LYS A N 1
ATOM 558 C CA . LYS A 1 73 ? -11.652 0.657 18.682 1.00 93.81 73 LYS A CA 1
ATOM 559 C C . LYS A 1 73 ? -11.309 0.637 17.203 1.00 93.81 73 LYS A C 1
ATOM 561 O O . LYS A 1 73 ? -12.041 0.084 16.384 1.00 93.81 73 LYS A O 1
ATOM 566 N N . VAL A 1 74 ? -10.171 1.217 16.861 1.00 94.25 74 VAL A N 1
ATOM 567 C CA . VAL A 1 74 ? -9.695 1.339 15.489 1.00 94.25 74 VAL A CA 1
ATOM 568 C C . VAL A 1 74 ? -8.371 0.606 15.346 1.00 94.25 74 VAL A C 1
ATOM 570 O O . VAL A 1 74 ? -7.409 0.879 16.061 1.00 94.25 74 VAL A O 1
ATOM 573 N N . LYS A 1 75 ? -8.305 -0.296 14.371 1.00 94.75 75 LYS A N 1
ATOM 574 C CA . LYS A 1 75 ? -7.051 -0.864 13.892 1.00 94.75 75 LYS A CA 1
ATOM 575 C C . LYS A 1 75 ? -6.509 0.029 12.782 1.00 94.75 75 LYS A C 1
ATOM 577 O O . LYS A 1 75 ? -7.120 0.165 11.721 1.00 94.75 75 LYS A O 1
ATOM 582 N N . MET A 1 76 ? -5.361 0.644 13.032 1.00 93.88 76 MET A N 1
ATOM 583 C CA . MET A 1 76 ? -4.578 1.314 12.001 1.00 93.88 76 MET A CA 1
ATOM 584 C C . MET A 1 76 ? -3.688 0.276 11.331 1.00 93.88 76 MET A C 1
ATOM 586 O O . MET A 1 76 ? -2.911 -0.396 12.004 1.00 93.88 76 MET A O 1
ATOM 590 N N . VAL A 1 77 ? -3.795 0.139 10.014 1.00 93.69 77 VAL A N 1
ATOM 591 C CA . VAL A 1 77 ? -3.006 -0.824 9.238 1.00 93.69 77 VAL A CA 1
ATOM 592 C C . VAL A 1 77 ? -2.152 -0.098 8.215 1.00 93.69 77 VAL A C 1
ATOM 594 O O . VAL A 1 77 ? -2.658 0.662 7.393 1.00 93.69 77 VAL A O 1
ATOM 597 N N . PHE A 1 78 ? -0.849 -0.348 8.244 1.00 92.88 78 PHE A N 1
ATOM 598 C CA . PHE A 1 78 ? 0.080 0.099 7.220 1.00 92.88 78 PHE A CA 1
ATOM 599 C C . PHE A 1 78 ? 0.115 -0.934 6.098 1.00 92.88 78 PHE A C 1
ATOM 601 O O . PHE A 1 78 ? 0.508 -2.081 6.306 1.00 92.88 78 PHE A O 1
ATOM 608 N N . VAL A 1 79 ? -0.329 -0.553 4.904 1.00 92.12 79 VAL A N 1
ATOM 609 C CA . VAL A 1 79 ? -0.582 -1.472 3.791 1.00 92.12 79 VAL A CA 1
ATOM 610 C C . VAL A 1 79 ? 0.326 -1.129 2.628 1.00 92.12 79 VAL A C 1
ATOM 612 O O . VAL A 1 79 ? 0.411 0.022 2.206 1.00 92.12 79 VAL A O 1
ATOM 615 N N . LYS A 1 80 ? 0.961 -2.151 2.055 1.00 92.56 80 LYS A N 1
ATOM 616 C CA . LYS A 1 80 ? 1.693 -2.060 0.794 1.00 92.56 80 LYS A CA 1
ATOM 617 C C . LYS A 1 80 ? 0.880 -2.705 -0.314 1.00 92.56 80 LYS A C 1
ATOM 619 O O . LYS A 1 80 ? 0.406 -3.823 -0.153 1.00 92.56 80 LYS A O 1
ATOM 624 N N . TYR A 1 81 ? 0.791 -2.035 -1.453 1.00 92.50 81 TYR A N 1
ATOM 625 C CA . TYR A 1 81 ? 0.084 -2.536 -2.621 1.00 92.50 81 TYR A CA 1
ATOM 626 C C . TYR A 1 81 ? 0.755 -2.109 -3.926 1.00 92.50 81 TYR A C 1
ATOM 628 O O . TYR A 1 81 ? 1.638 -1.242 -3.940 1.00 92.50 81 TYR A O 1
ATOM 636 N N . LYS A 1 82 ? 0.376 -2.755 -5.030 1.00 92.81 82 LYS A N 1
ATOM 637 C CA . LYS A 1 82 ? 0.935 -2.498 -6.358 1.00 92.81 82 LYS A CA 1
ATOM 638 C C . LYS A 1 82 ? -0.016 -1.662 -7.205 1.00 92.81 82 LYS A C 1
ATOM 640 O O . LYS A 1 82 ? -1.235 -1.798 -7.130 1.00 92.81 82 LYS A O 1
ATOM 645 N N . ILE A 1 83 ? 0.582 -0.791 -8.006 1.00 93.00 83 ILE A N 1
ATOM 646 C CA . ILE A 1 83 ? -0.104 0.083 -8.948 1.00 93.00 83 ILE A CA 1
ATOM 647 C C . ILE A 1 83 ? 0.580 -0.041 -10.305 1.00 93.00 83 ILE A C 1
ATOM 649 O O . ILE A 1 83 ? 1.773 0.252 -10.425 1.00 93.00 83 ILE A O 1
ATOM 653 N N . ASP A 1 84 ? -0.197 -0.385 -11.321 1.00 91.56 84 ASP A N 1
ATOM 654 C CA . ASP A 1 84 ? 0.235 -0.578 -12.697 1.00 91.56 84 ASP A CA 1
ATOM 655 C C . ASP A 1 84 ? -0.337 0.546 -13.560 1.00 91.56 84 ASP A C 1
ATOM 657 O O . ASP A 1 84 ? -1.516 0.550 -13.909 1.00 91.56 84 ASP A O 1
ATOM 661 N N . ARG A 1 85 ? 0.492 1.545 -13.893 1.00 86.44 85 ARG A N 1
ATOM 662 C CA . ARG A 1 85 ? 0.037 2.663 -14.736 1.00 86.44 85 ARG A CA 1
ATOM 663 C C . ARG A 1 85 ? -0.113 2.240 -16.196 1.00 86.44 85 ARG A C 1
ATOM 665 O O . ARG A 1 85 ? -1.020 2.691 -16.888 1.00 86.44 85 ARG A O 1
ATOM 672 N N . ASP A 1 86 ? 0.821 1.416 -16.653 1.00 86.00 86 ASP A N 1
ATOM 673 C CA . ASP A 1 86 ? 0.874 0.831 -17.987 1.00 86.00 86 ASP A CA 1
ATOM 674 C C . ASP A 1 86 ? 1.718 -0.459 -17.957 1.00 86.00 86 ASP A C 1
ATOM 676 O O . ASP A 1 86 ? 2.000 -1.012 -16.894 1.00 86.00 86 ASP A O 1
ATOM 680 N N . THR A 1 87 ? 2.124 -0.950 -19.130 1.00 82.81 87 THR A N 1
ATOM 681 C CA . THR A 1 87 ? 2.894 -2.194 -19.292 1.00 82.81 87 THR A CA 1
ATOM 682 C C . THR A 1 87 ? 4.338 -2.114 -18.777 1.00 82.81 87 THR A C 1
ATOM 684 O O . THR A 1 87 ? 5.012 -3.137 -18.714 1.00 82.81 87 THR A O 1
ATOM 687 N N . ILE A 1 88 ? 4.857 -0.921 -18.478 1.00 78.94 88 ILE A N 1
ATOM 688 C CA . ILE A 1 88 ? 6.276 -0.703 -18.164 1.00 78.94 88 ILE A CA 1
ATOM 689 C C . ILE A 1 88 ? 6.447 -0.103 -16.765 1.00 78.94 88 ILE A C 1
ATOM 691 O O . ILE A 1 88 ? 7.406 -0.429 -16.058 1.00 78.94 88 ILE A O 1
ATOM 695 N N . PHE A 1 89 ? 5.527 0.759 -16.338 1.00 85.00 89 PHE A N 1
ATOM 696 C CA . PHE A 1 89 ? 5.588 1.493 -15.082 1.00 85.00 89 PHE A CA 1
ATOM 697 C C . PHE A 1 89 ? 4.701 0.854 -14.011 1.00 85.00 89 PHE A C 1
ATOM 699 O O . PHE A 1 89 ? 3.547 1.238 -13.801 1.00 85.00 89 PHE A O 1
ATOM 706 N N . HIS A 1 90 ? 5.312 -0.068 -13.275 1.00 90.12 90 HIS A N 1
ATOM 707 C CA . HIS A 1 90 ? 4.767 -0.686 -12.075 1.00 90.12 90 HIS A CA 1
ATOM 708 C C . HIS A 1 90 ? 5.360 -0.008 -10.842 1.00 90.12 90 HIS A C 1
ATOM 710 O O . HIS A 1 90 ? 6.573 0.227 -10.760 1.00 90.12 90 HIS A O 1
ATOM 716 N N . PHE A 1 91 ? 4.522 0.277 -9.854 1.00 90.31 91 PHE A N 1
ATOM 717 C CA . PHE A 1 91 ? 4.908 0.940 -8.616 1.00 90.31 91 PHE A CA 1
ATOM 718 C C . PHE A 1 91 ? 4.430 0.149 -7.409 1.00 90.31 91 PHE A C 1
ATOM 720 O O . PHE A 1 91 ? 3.364 -0.455 -7.428 1.00 90.31 91 PHE A O 1
ATOM 727 N N . ASN A 1 92 ? 5.197 0.219 -6.329 1.00 90.50 92 ASN A N 1
ATOM 728 C CA . ASN A 1 92 ? 4.709 -0.131 -5.008 1.00 90.50 92 ASN A CA 1
ATOM 729 C C . ASN A 1 92 ? 4.303 1.161 -4.296 1.00 90.50 92 ASN A C 1
ATOM 731 O O . ASN A 1 92 ? 5.106 2.095 -4.213 1.00 90.50 92 ASN A O 1
ATOM 735 N N . LYS A 1 93 ? 3.079 1.208 -3.782 1.00 91.25 93 LYS A N 1
ATOM 736 C CA . LYS A 1 93 ? 2.599 2.277 -2.908 1.00 91.25 93 LYS A CA 1
ATOM 737 C C . LYS A 1 93 ? 2.394 1.713 -1.507 1.00 91.25 93 LYS A C 1
ATOM 739 O O . LYS A 1 93 ? 2.126 0.523 -1.344 1.00 91.25 93 LYS A O 1
ATOM 744 N N . GLN A 1 94 ? 2.593 2.564 -0.512 1.00 92.00 94 GLN A N 1
ATOM 745 C CA . GLN A 1 94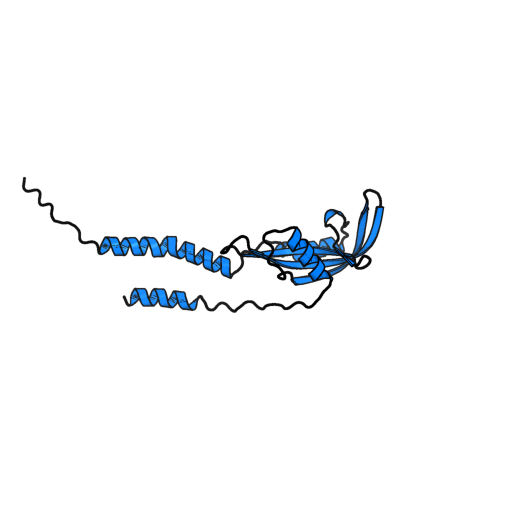 ? 2.361 2.244 0.887 1.00 92.00 94 GLN A CA 1
ATOM 746 C C . GLN A 1 94 ? 1.465 3.327 1.478 1.00 92.00 94 GLN A C 1
ATOM 748 O O . GLN A 1 94 ? 1.633 4.502 1.148 1.00 92.00 94 GLN A O 1
ATOM 753 N N . GLU A 1 95 ? 0.483 2.932 2.278 1.00 91.62 95 GLU A N 1
ATOM 754 C CA . GLU A 1 95 ? -0.531 3.832 2.823 1.00 91.62 95 GLU A CA 1
ATOM 755 C C . GLU A 1 95 ? -1.126 3.252 4.107 1.00 91.62 95 GLU A C 1
ATOM 757 O O . GLU A 1 95 ? -1.240 2.034 4.243 1.00 91.62 95 GLU A O 1
ATOM 762 N N . ILE A 1 96 ? -1.498 4.119 5.049 1.00 92.81 96 ILE A N 1
ATOM 763 C CA . ILE A 1 96 ? -2.207 3.720 6.268 1.00 92.81 96 ILE A CA 1
ATOM 764 C C . ILE A 1 96 ? -3.712 3.765 6.010 1.00 92.81 96 ILE A C 1
ATOM 766 O O . ILE A 1 96 ? -4.227 4.753 5.485 1.00 92.81 96 ILE A O 1
ATOM 770 N N . PHE A 1 97 ? -4.405 2.709 6.424 1.00 93.69 97 PHE A N 1
ATOM 771 C CA . PHE A 1 97 ? -5.860 2.643 6.466 1.00 93.69 97 PHE A CA 1
ATOM 772 C C . PHE A 1 97 ? -6.341 2.513 7.908 1.00 93.69 97 PHE A C 1
ATOM 774 O O . PHE A 1 97 ? -5.646 1.981 8.775 1.00 93.69 97 PHE A O 1
ATOM 781 N N . TYR A 1 98 ? -7.559 2.985 8.140 1.00 94.69 98 TYR A N 1
ATOM 782 C CA . TYR A 1 98 ? -8.229 2.952 9.430 1.00 94.69 98 TYR A CA 1
ATOM 783 C C . TYR A 1 98 ? -9.409 1.994 9.343 1.00 94.69 98 TYR A C 1
ATOM 785 O O . TYR A 1 98 ? -10.264 2.156 8.474 1.00 94.69 98 TYR A O 1
ATOM 793 N N . TYR A 1 99 ? -9.460 1.005 10.227 1.00 94.12 99 TYR A N 1
ATOM 794 C CA . TYR A 1 99 ? -10.536 0.022 10.272 1.00 94.12 99 TYR A CA 1
ATOM 795 C C . TYR A 1 99 ? -11.187 0.027 11.654 1.00 94.12 99 TYR A C 1
ATOM 797 O O . TYR A 1 99 ? -10.510 -0.211 12.653 1.00 94.12 99 TYR A O 1
ATOM 805 N N . SER A 1 100 ? -12.487 0.308 11.723 1.00 93.69 100 SER A N 1
ATOM 806 C CA . SER A 1 100 ? -13.255 0.204 12.964 1.00 93.69 100 SER A CA 1
ATOM 807 C C . SER A 1 100 ? -13.508 -1.266 13.277 1.00 93.69 100 SER A C 1
ATOM 809 O O . SER A 1 100 ? -14.106 -1.983 12.477 1.00 93.69 100 SER A O 1
ATOM 811 N N . LEU A 1 101 ? -13.044 -1.709 14.444 1.00 92.50 101 LEU A N 1
ATOM 812 C CA . LEU A 1 101 ? -13.292 -3.056 14.954 1.00 92.50 101 LEU A CA 1
ATOM 813 C C . LEU A 1 101 ? -14.708 -3.199 15.517 1.00 92.50 101 LEU A C 1
ATOM 815 O O . LEU A 1 101 ? -15.218 -4.311 15.565 1.00 92.50 101 LEU A O 1
ATOM 819 N N . ASP A 1 102 ? -15.336 -2.094 15.921 1.00 91.50 102 ASP A N 1
ATOM 820 C CA . ASP A 1 102 ? -16.691 -2.106 16.479 1.00 91.50 102 ASP A CA 1
ATOM 821 C C . ASP A 1 102 ? -17.751 -2.182 15.368 1.00 91.50 102 ASP A C 1
ATOM 823 O O . ASP A 1 102 ? -18.739 -2.898 15.497 1.00 91.50 102 ASP A O 1
ATOM 827 N N . ASN A 1 103 ? -17.514 -1.483 14.251 1.00 90.31 103 ASN A N 1
ATOM 828 C CA . ASN A 1 103 ? -18.422 -1.434 13.099 1.00 90.31 103 ASN A CA 1
ATOM 829 C C . ASN A 1 103 ? -18.004 -2.352 11.937 1.00 90.31 103 ASN A C 1
ATOM 831 O O . ASN A 1 103 ? -18.669 -2.370 10.903 1.00 90.31 103 ASN A O 1
ATOM 835 N N . GLU A 1 104 ? -16.890 -3.074 12.082 1.00 92.06 104 GLU A N 1
ATOM 836 C CA . GLU A 1 104 ? -16.312 -3.972 11.069 1.00 92.06 104 GLU A CA 1
ATOM 837 C C . GLU A 1 104 ? -16.145 -3.318 9.678 1.00 92.06 104 GLU A C 1
ATOM 839 O O . GLU A 1 104 ? -16.324 -3.952 8.632 1.00 92.06 104 GLU A O 1
ATOM 844 N N . ALA A 1 105 ? -15.768 -2.036 9.647 1.00 92.12 105 ALA A N 1
ATOM 845 C CA . ALA A 1 105 ? -15.734 -1.234 8.424 1.00 92.12 105 ALA A CA 1
ATOM 846 C C . ALA A 1 105 ? -14.507 -0.318 8.329 1.00 92.12 105 ALA A C 1
ATOM 848 O O . ALA A 1 105 ? -13.983 0.176 9.330 1.00 92.12 105 ALA A O 1
ATOM 849 N N . LEU A 1 106 ? -14.075 -0.037 7.093 1.00 93.38 106 LEU A N 1
ATOM 850 C CA . LEU A 1 106 ? -13.062 0.985 6.835 1.00 93.38 106 LEU A CA 1
ATOM 851 C C . LEU A 1 106 ? -13.614 2.377 7.111 1.00 93.38 106 LEU A C 1
ATOM 853 O O . LEU A 1 106 ? -14.671 2.752 6.608 1.00 93.38 106 LEU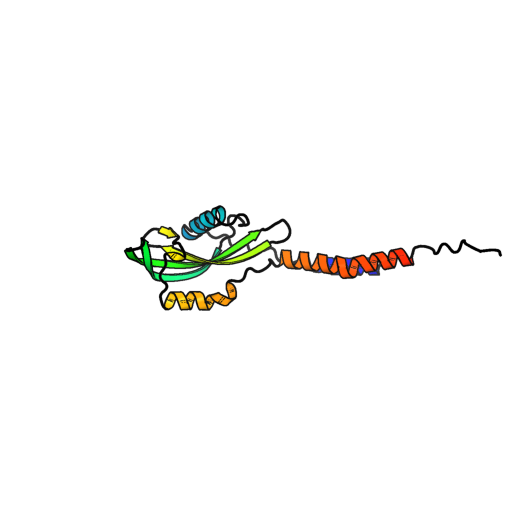 A O 1
ATOM 857 N N . LEU A 1 107 ? -12.829 3.159 7.838 1.00 92.69 107 L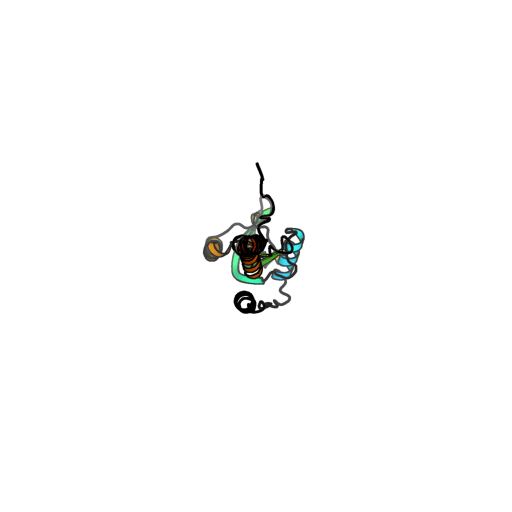EU A N 1
ATOM 858 C CA . LEU A 1 107 ? -13.101 4.557 8.108 1.00 92.69 107 LEU A CA 1
ATOM 859 C C . LEU A 1 107 ? -12.518 5.438 6.998 1.00 92.69 107 LEU A C 1
ATOM 861 O O . LEU A 1 107 ? -11.567 5.074 6.289 1.00 92.69 107 LEU A O 1
ATOM 865 N N . GLU A 1 108 ? -13.100 6.619 6.831 1.00 90.31 108 GLU A N 1
ATOM 866 C CA . GLU A 1 108 ? -12.527 7.645 5.973 1.00 90.31 108 GLU A CA 1
ATOM 867 C C . GLU A 1 108 ? -11.407 8.372 6.716 1.00 90.31 108 GLU A C 1
ATOM 869 O O . GLU A 1 108 ? -11.512 8.664 7.902 1.00 90.31 108 GLU A O 1
ATOM 874 N N . ASN A 1 109 ? -10.320 8.715 6.022 1.00 85.88 109 ASN A N 1
ATOM 875 C CA . ASN A 1 109 ? -9.186 9.375 6.678 1.00 85.88 109 ASN A CA 1
ATOM 876 C C . ASN A 1 109 ? -9.587 10.718 7.319 1.00 85.88 109 ASN A C 1
ATOM 878 O O . ASN A 1 109 ? -8.968 11.131 8.292 1.00 85.88 109 ASN A O 1
ATOM 882 N N . GLY A 1 110 ? -10.608 11.395 6.779 1.00 84.31 110 GLY A N 1
ATOM 883 C CA . GLY A 1 110 ? -11.126 12.652 7.323 1.00 84.31 110 GLY A CA 1
ATOM 884 C C . GLY A 1 110 ? -12.047 12.492 8.535 1.00 84.31 110 GLY A C 1
ATOM 885 O O . GLY A 1 110 ? -12.261 13.472 9.240 1.00 84.31 110 GLY A O 1
ATOM 886 N N . SER A 1 111 ? -12.571 11.290 8.795 1.00 87.81 111 SER A N 1
ATOM 887 C CA . SER A 1 111 ? -13.477 11.036 9.920 1.00 87.81 111 SER A CA 1
ATOM 888 C C . SER A 1 111 ? -12.742 10.617 11.195 1.00 87.81 111 SER A C 1
ATOM 890 O O . SER A 1 111 ? -13.344 10.591 12.261 1.00 87.81 111 SER A O 1
ATOM 892 N N . VAL A 1 112 ? -11.449 10.285 11.117 1.00 90.12 112 VAL A N 1
ATOM 893 C CA . VAL A 1 112 ? -10.655 9.825 12.264 1.00 90.12 112 VAL A CA 1
ATOM 894 C C . VAL A 1 112 ? -9.911 10.991 12.910 1.00 90.12 112 VAL A C 1
ATOM 896 O O . VAL A 1 112 ? -9.062 11.633 12.289 1.00 90.12 112 VAL A O 1
ATOM 899 N N . ILE A 1 113 ? -10.178 11.231 14.192 1.00 89.62 113 ILE A N 1
ATOM 900 C CA . ILE A 1 113 ? -9.503 12.247 14.999 1.00 89.62 113 ILE A CA 1
ATOM 901 C C . ILE A 1 113 ? -8.281 11.600 15.663 1.00 89.62 113 ILE A C 1
ATOM 903 O O . ILE A 1 113 ? -8.385 10.814 16.606 1.00 89.62 113 ILE A O 1
ATOM 907 N N . GLY A 1 114 ? -7.095 11.910 15.137 1.00 85.31 114 GLY A N 1
ATOM 908 C CA . GLY A 1 114 ? -5.841 11.303 15.587 1.00 85.31 114 GLY A CA 1
ATOM 909 C C . GLY A 1 114 ? -5.423 11.711 17.007 1.00 85.31 114 GLY A C 1
ATOM 910 O O . GLY A 1 114 ? -5.363 12.896 17.342 1.00 85.31 114 GLY A O 1
ATOM 911 N N . ASN A 1 115 ? -5.036 10.724 17.815 1.00 89.50 115 ASN A N 1
ATOM 912 C CA . ASN A 1 115 ? -4.439 10.891 19.145 1.00 89.50 115 ASN A CA 1
ATOM 913 C C . ASN A 1 115 ? -2.888 10.846 19.095 1.00 89.50 115 ASN A C 1
ATOM 915 O O . ASN A 1 115 ? -2.293 10.749 18.020 1.00 89.50 115 ASN A O 1
ATOM 919 N N . GLY A 1 116 ? -2.213 10.934 20.248 1.00 91.81 116 GLY A N 1
ATOM 920 C CA . GLY A 1 116 ? -0.742 10.894 20.326 1.00 91.81 116 GLY A CA 1
ATOM 921 C C . GLY A 1 116 ? -0.130 9.626 19.716 1.00 91.81 116 GLY A C 1
ATOM 922 O O . GLY A 1 116 ? 0.757 9.723 18.873 1.00 91.81 116 GLY A O 1
ATOM 923 N N . GLU A 1 117 ? -0.673 8.459 20.059 1.00 91.81 117 GLU A N 1
ATOM 924 C CA . GLU A 1 117 ? -0.190 7.153 19.584 1.00 91.81 117 GLU A CA 1
ATOM 925 C C . GLU A 1 117 ? -0.353 6.991 18.065 1.00 91.81 117 GLU A C 1
ATOM 927 O O . GLU A 1 117 ? 0.560 6.538 17.376 1.00 91.81 117 GLU A O 1
ATOM 932 N N . SER A 1 118 ? -1.475 7.453 17.504 1.00 91.81 118 SER A N 1
ATOM 933 C CA . SER A 1 118 ? -1.694 7.442 16.053 1.00 91.81 118 SER A CA 1
ATOM 934 C C . SER A 1 118 ? -0.666 8.303 15.312 1.00 91.81 118 SER A C 1
ATOM 936 O O . SER A 1 118 ? -0.198 7.927 14.238 1.00 91.81 118 SER A O 1
ATOM 938 N N . LYS A 1 119 ? -0.262 9.440 15.897 1.00 92.00 119 LYS A N 1
ATOM 939 C CA . LYS A 1 119 ? 0.759 10.323 15.319 1.00 92.00 119 LYS A CA 1
ATOM 940 C C . LYS A 1 119 ? 2.135 9.678 15.359 1.00 92.00 119 LYS A C 1
ATOM 942 O O . LYS A 1 119 ? 2.874 9.817 14.390 1.00 92.00 119 LYS A O 1
ATOM 947 N N . GLU A 1 120 ? 2.466 8.968 16.433 1.00 93.62 120 GLU A N 1
ATOM 948 C CA . GLU A 1 120 ? 3.716 8.210 16.533 1.00 93.62 120 GLU A CA 1
ATOM 949 C C . GLU A 1 120 ? 3.769 7.084 15.500 1.00 93.62 120 GLU A C 1
ATOM 951 O O . GLU A 1 120 ? 4.774 6.951 14.806 1.00 93.62 120 GLU A O 1
ATOM 956 N N . PHE A 1 121 ? 2.671 6.346 15.320 1.00 92.31 121 PHE A N 1
ATOM 957 C CA . PHE A 1 121 ? 2.581 5.299 14.301 1.00 92.31 121 PHE A CA 1
ATOM 958 C C . PHE A 1 121 ? 2.695 5.851 12.871 1.00 92.31 121 PHE A C 1
ATOM 960 O O . PHE A 1 121 ? 3.361 5.265 12.019 1.00 92.31 121 PHE A O 1
ATOM 967 N N . ILE A 1 122 ? 2.074 6.999 12.584 1.00 91.06 122 ILE A N 1
ATOM 968 C CA . ILE A 1 122 ? 2.218 7.667 11.280 1.00 91.06 122 ILE A CA 1
ATOM 969 C C . ILE A 1 122 ? 3.653 8.172 11.094 1.00 91.06 122 ILE A C 1
ATOM 971 O O . ILE A 1 122 ? 4.212 8.045 10.005 1.00 91.06 122 ILE A O 1
ATOM 975 N N . ALA A 1 123 ? 4.258 8.737 12.141 1.00 91.50 123 ALA A N 1
ATOM 976 C CA . ALA A 1 123 ? 5.617 9.260 12.097 1.00 91.50 123 ALA A CA 1
ATOM 977 C C . ALA A 1 123 ? 6.653 8.148 11.886 1.00 91.50 123 ALA A C 1
ATOM 979 O O . ALA A 1 123 ? 7.569 8.332 11.086 1.00 91.50 123 ALA A O 1
ATOM 980 N N . SER A 1 124 ? 6.489 6.990 12.534 1.00 91.44 124 SER A N 1
ATOM 981 C CA . SER A 1 124 ? 7.400 5.849 12.380 1.00 91.44 124 SER A CA 1
ATOM 982 C C . SER A 1 124 ? 7.398 5.267 10.965 1.00 91.44 124 SER A C 1
ATOM 984 O O . SER A 1 124 ? 8.403 4.703 10.543 1.00 91.44 124 SER A O 1
ATOM 986 N N . HIS A 1 125 ? 6.315 5.469 10.211 1.00 88.62 125 HIS A N 1
ATOM 987 C CA . HIS A 1 125 ? 6.163 5.003 8.831 1.00 88.62 125 HIS A CA 1
ATOM 988 C C . HIS A 1 125 ? 6.250 6.125 7.785 1.00 88.62 125 HIS A C 1
ATOM 990 O O . HIS A 1 125 ? 6.083 5.871 6.590 1.00 88.62 125 HIS A O 1
ATOM 996 N N . HIS A 1 126 ? 6.512 7.374 8.191 1.00 80.62 126 HIS A N 1
ATOM 997 C CA . HIS A 1 126 ? 6.459 8.536 7.297 1.00 80.62 126 HIS A CA 1
ATOM 998 C C . HIS A 1 126 ? 7.450 8.437 6.128 1.00 80.62 126 HIS A C 1
ATOM 1000 O O . HIS A 1 126 ? 7.131 8.817 5.000 1.00 80.62 126 HIS A O 1
ATOM 1006 N N . ASP A 1 127 ? 8.633 7.872 6.369 1.00 77.38 127 ASP A N 1
ATOM 1007 C CA . ASP A 1 127 ? 9.646 7.693 5.327 1.00 77.38 127 ASP A CA 1
ATOM 1008 C C . ASP A 1 127 ? 9.267 6.603 4.306 1.00 77.38 127 ASP A C 1
ATOM 1010 O O . ASP A 1 127 ? 9.682 6.663 3.141 1.00 77.38 127 ASP A O 1
ATOM 1014 N N . ASP A 1 128 ? 8.404 5.660 4.698 1.00 77.81 128 ASP A N 1
ATOM 1015 C CA . ASP A 1 128 ? 7.962 4.540 3.866 1.00 77.81 128 ASP A CA 1
ATOM 1016 C C . ASP A 1 128 ? 6.736 4.858 2.995 1.00 77.81 128 ASP A C 1
ATOM 1018 O O . ASP A 1 128 ? 6.455 4.123 2.044 1.00 77.81 128 ASP A O 1
ATOM 1022 N N . TYR A 1 129 ? 6.073 6.001 3.213 1.00 68.56 129 TYR A N 1
ATOM 1023 C CA . TYR A 1 129 ? 4.906 6.494 2.453 1.00 68.56 129 TYR A CA 1
ATOM 1024 C C . TYR A 1 129 ? 5.162 6.789 0.963 1.00 68.56 129 TYR A C 1
ATOM 1026 O O . TYR A 1 129 ? 4.307 7.312 0.240 1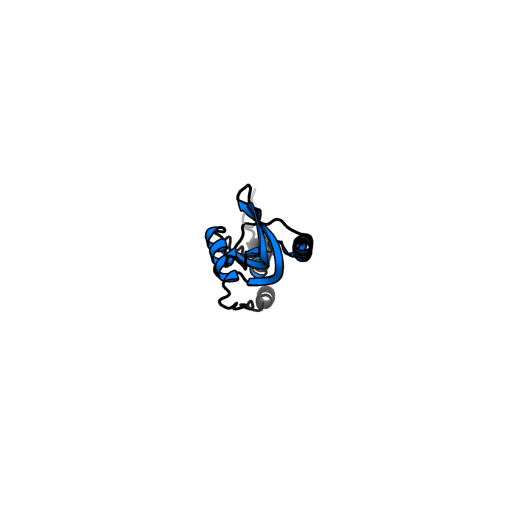.00 68.56 129 TYR A O 1
ATOM 1034 N N . ARG A 1 130 ? 6.358 6.490 0.460 1.00 70.19 130 ARG A N 1
ATOM 1035 C CA . ARG A 1 130 ? 6.764 6.835 -0.899 1.00 70.19 130 ARG A CA 1
ATOM 1036 C C . ARG A 1 130 ? 6.207 5.849 -1.917 1.00 70.19 130 ARG A C 1
ATOM 1038 O O . ARG A 1 130 ? 6.330 4.633 -1.783 1.00 70.19 130 ARG A O 1
ATOM 1045 N N . LYS A 1 131 ? 5.702 6.397 -3.024 1.00 81.62 131 LYS A N 1
ATOM 1046 C CA . LYS A 1 131 ? 5.500 5.645 -4.265 1.00 81.62 131 LYS A CA 1
ATOM 1047 C C . LYS A 1 131 ? 6.871 5.283 -4.834 1.00 81.62 131 LYS A C 1
ATOM 1049 O O . LYS A 1 131 ? 7.610 6.157 -5.284 1.00 81.62 131 LYS A O 1
ATOM 1054 N N . GLN A 1 132 ? 7.213 4.001 -4.804 1.00 84.56 132 GLN A N 1
ATOM 1055 C CA . GLN A 1 132 ? 8.497 3.495 -5.283 1.00 84.56 132 GLN A CA 1
ATOM 1056 C C . GLN A 1 132 ? 8.303 2.763 -6.608 1.00 84.56 132 GLN A C 1
ATOM 1058 O O . GLN A 1 132 ? 7.411 1.924 -6.736 1.00 84.56 132 GLN A O 1
ATOM 1063 N N . ILE A 1 133 ? 9.144 3.065 -7.601 1.00 84.31 133 ILE A N 1
ATOM 1064 C CA . ILE A 1 133 ? 9.188 2.297 -8.852 1.00 84.31 133 ILE A CA 1
ATOM 1065 C C . ILE A 1 133 ? 9.553 0.853 -8.505 1.00 84.31 133 ILE A C 1
ATOM 1067 O O . ILE A 1 133 ? 10.450 0.605 -7.697 1.00 84.31 133 ILE A O 1
ATOM 1071 N N . SER A 1 134 ? 8.843 -0.109 -9.093 1.00 85.75 134 SER A N 1
ATOM 1072 C CA . SER A 1 134 ? 9.168 -1.516 -8.894 1.00 85.75 134 SER A CA 1
ATOM 1073 C C . SER A 1 134 ? 10.592 -1.804 -9.401 1.00 85.75 134 SER A C 1
ATOM 1075 O O . SER A 1 134 ? 11.000 -1.248 -10.424 1.00 85.75 134 SER A O 1
ATOM 1077 N N . PRO A 1 135 ? 11.364 -2.690 -8.746 1.00 84.69 135 PRO A N 1
ATOM 1078 C CA . PRO A 1 135 ? 12.708 -3.029 -9.215 1.00 84.69 135 PRO A CA 1
ATOM 1079 C C . PRO A 1 135 ? 12.741 -3.479 -10.684 1.00 84.69 135 PRO A C 1
ATOM 1081 O O . PRO A 1 135 ? 13.652 -3.107 -11.419 1.00 84.69 135 PRO A O 1
ATOM 1084 N N . GLY A 1 136 ? 11.716 -4.214 -11.136 1.00 83.38 136 GLY A N 1
ATOM 1085 C CA . GLY A 1 136 ? 11.590 -4.650 -12.530 1.00 83.38 136 GLY A CA 1
ATOM 1086 C C . GLY A 1 136 ? 11.425 -3.482 -13.504 1.00 83.38 136 GLY A C 1
ATOM 1087 O O . GLY A 1 136 ? 12.174 -3.378 -14.474 1.00 83.38 136 GLY A O 1
ATOM 1088 N N . SER A 1 137 ? 10.507 -2.558 -13.211 1.00 85.12 137 SER A N 1
ATOM 1089 C CA . SER A 1 137 ? 10.321 -1.337 -14.006 1.00 85.12 137 SER A CA 1
ATOM 1090 C C . SER A 1 137 ? 11.577 -0.473 -14.030 1.00 85.12 137 SER A C 1
ATOM 1092 O O . SER A 1 137 ? 11.946 0.045 -15.081 1.00 85.12 137 SER A O 1
ATOM 1094 N N . LEU A 1 138 ? 12.274 -0.350 -12.897 1.00 88.00 138 LEU A N 1
ATOM 1095 C CA . LEU A 1 138 ? 13.523 0.402 -12.814 1.00 88.00 138 LEU A CA 1
ATOM 1096 C C . LEU A 1 138 ? 14.596 -0.193 -13.736 1.00 88.00 138 LEU A C 1
ATOM 1098 O O . LEU A 1 138 ? 15.213 0.542 -14.504 1.00 88.00 138 LEU A O 1
ATOM 1102 N N . VAL A 1 139 ? 14.792 -1.515 -13.704 1.00 89.06 139 VAL A N 1
ATOM 1103 C CA . VAL A 1 139 ? 15.753 -2.208 -14.579 1.00 89.06 139 VAL A CA 1
ATOM 1104 C C . VAL A 1 139 ? 15.400 -2.018 -16.051 1.00 89.06 139 VAL A C 1
ATOM 1106 O O . VAL A 1 139 ? 16.290 -1.760 -16.863 1.00 89.06 139 VAL A O 1
ATOM 1109 N N . LEU A 1 140 ? 14.117 -2.100 -16.401 1.00 87.38 140 LEU A N 1
ATOM 1110 C CA . LEU A 1 140 ? 13.654 -1.903 -17.772 1.00 87.38 140 LEU A CA 1
ATOM 1111 C C . LEU A 1 140 ? 13.940 -0.469 -18.247 1.00 87.38 140 LEU A C 1
ATOM 1113 O O . LEU A 1 140 ? 14.544 -0.285 -19.304 1.00 87.38 140 LEU A O 1
ATOM 1117 N N . ILE A 1 141 ? 13.609 0.543 -17.439 1.00 87.81 141 ILE A N 1
ATOM 1118 C CA . ILE A 1 141 ? 13.901 1.955 -17.738 1.00 87.81 141 ILE A CA 1
ATOM 1119 C C . ILE A 1 141 ? 15.408 2.177 -17.906 1.00 87.81 141 ILE A C 1
ATOM 1121 O O . ILE A 1 141 ? 15.836 2.775 -18.893 1.00 87.81 141 ILE A O 1
ATOM 1125 N N . LEU A 1 142 ? 16.228 1.663 -16.984 1.00 89.50 142 LEU A N 1
ATOM 1126 C CA . LEU A 1 142 ? 17.687 1.773 -17.071 1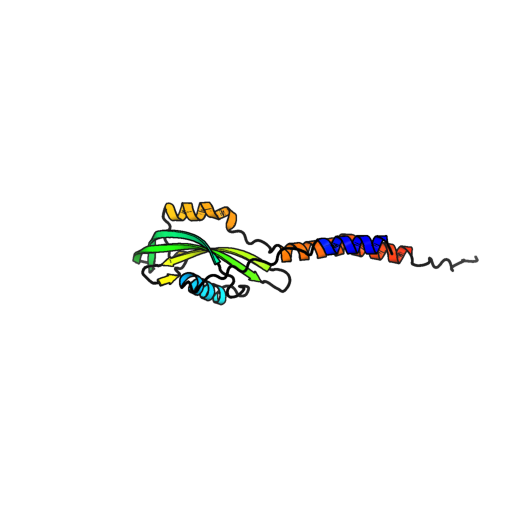.00 89.50 142 LEU A CA 1
ATOM 1127 C C . LEU A 1 142 ? 18.233 1.086 -18.325 1.00 89.50 142 LEU A C 1
ATOM 1129 O O . LEU A 1 142 ? 19.126 1.623 -18.975 1.00 89.50 142 LEU A O 1
ATOM 1133 N N . THR A 1 143 ? 17.667 -0.058 -18.706 1.00 88.31 143 THR A N 1
ATOM 1134 C CA . THR A 1 143 ? 18.035 -0.779 -19.930 1.00 88.31 143 THR A CA 1
ATOM 1135 C C . THR A 1 143 ? 17.701 0.030 -21.182 1.00 88.31 143 THR A C 1
ATOM 1137 O O . THR A 1 143 ? 18.525 0.109 -22.093 1.00 88.31 143 THR A O 1
ATOM 1140 N N . LEU A 1 144 ? 16.533 0.680 -21.225 1.00 88.75 144 LEU A N 1
ATOM 1141 C CA . LEU A 1 144 ? 16.145 1.553 -22.336 1.00 88.75 144 LEU A CA 1
ATOM 1142 C C . LEU A 1 144 ? 17.054 2.782 -22.447 1.00 88.75 144 LEU A C 1
ATOM 1144 O O . LEU A 1 144 ? 17.479 3.125 -23.549 1.00 88.75 144 LEU A O 1
ATOM 1148 N N . ILE A 1 145 ? 17.391 3.419 -21.320 1.00 90.94 145 ILE A N 1
ATOM 1149 C CA . ILE A 1 145 ? 18.321 4.560 -21.280 1.00 90.94 145 ILE A CA 1
ATOM 1150 C C . ILE A 1 145 ? 19.718 4.122 -21.728 1.00 90.94 145 ILE A C 1
ATOM 1152 O O . ILE A 1 145 ? 20.341 4.770 -22.565 1.00 90.94 145 ILE A O 1
ATOM 1156 N N . PHE A 1 146 ? 20.212 2.995 -21.217 1.00 88.19 146 PHE A N 1
ATOM 1157 C CA . PHE A 1 146 ? 21.511 2.457 -21.607 1.00 88.19 146 PHE A CA 1
ATOM 1158 C C . PHE A 1 146 ? 21.552 2.119 -23.106 1.00 88.19 146 PHE A C 1
ATOM 1160 O O . PHE A 1 146 ? 22.503 2.470 -23.807 1.00 88.19 146 PHE A O 1
ATOM 1167 N N . GLY A 1 147 ? 20.499 1.482 -23.621 1.00 88.81 147 GLY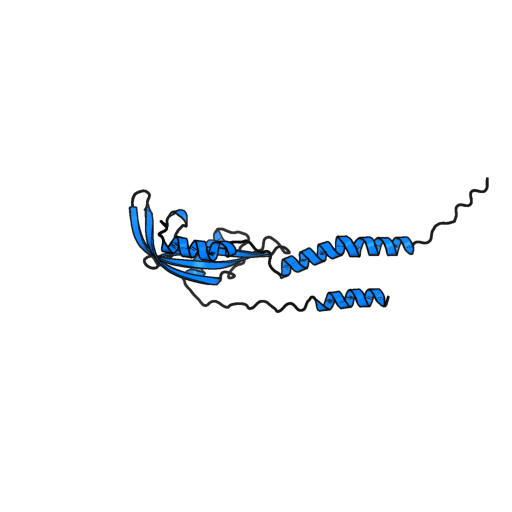 A N 1
ATOM 1168 C CA . GLY A 1 147 ? 20.353 1.166 -25.039 1.00 88.81 147 GLY A CA 1
ATOM 1169 C C . GLY A 1 147 ? 20.348 2.411 -25.928 1.00 88.81 147 GLY A C 1
ATOM 1170 O O . GLY A 1 147 ? 21.057 2.449 -26.933 1.00 88.81 147 GLY A O 1
ATOM 1171 N N . SER A 1 148 ? 19.599 3.448 -25.549 1.00 89.69 148 SER A N 1
ATOM 1172 C CA . SER A 1 148 ? 19.473 4.672 -26.348 1.00 89.69 148 SER A CA 1
ATOM 1173 C C . SER A 1 148 ? 20.729 5.543 -26.322 1.00 89.69 148 SER A C 1
ATOM 1175 O O . SER A 1 148 ? 21.094 6.101 -27.354 1.00 89.69 148 SER A O 1
ATOM 1177 N N . VAL A 1 149 ? 21.418 5.633 -25.181 1.00 91.81 149 VAL A N 1
ATOM 1178 C CA . VAL A 1 149 ? 22.596 6.502 -25.017 1.00 91.81 149 VAL A CA 1
ATOM 1179 C C . VAL A 1 149 ? 23.884 5.834 -25.495 1.00 91.81 149 VAL A C 1
ATOM 1181 O O . VAL A 1 149 ? 24.748 6.510 -26.046 1.00 91.81 149 VAL A O 1
ATOM 1184 N N . LEU A 1 150 ? 24.045 4.522 -25.297 1.00 86.38 150 LEU A N 1
ATOM 1185 C CA . LEU A 1 150 ? 25.309 3.837 -25.591 1.00 86.38 150 LEU A CA 1
ATOM 1186 C C . LEU A 1 150 ? 25.213 2.913 -26.799 1.00 86.38 150 LEU A C 1
ATOM 1188 O O . LEU A 1 150 ? 26.054 2.989 -27.694 1.00 86.38 150 LEU A O 1
ATOM 1192 N N . VAL A 1 151 ? 24.197 2.048 -26.853 1.00 85.19 151 VAL A N 1
ATOM 1193 C CA . VAL A 1 151 ? 24.112 1.028 -27.911 1.00 85.19 151 VAL A CA 1
ATOM 1194 C C . VAL A 1 151 ? 23.761 1.665 -29.252 1.00 85.19 151 VAL A C 1
ATOM 1196 O O . VAL A 1 151 ? 24.426 1.386 -30.247 1.00 85.19 151 VAL A O 1
ATOM 1199 N N . PHE A 1 152 ? 22.763 2.550 -29.291 1.00 84.94 152 PHE A N 1
ATOM 1200 C CA . PHE A 1 152 ? 22.289 3.141 -30.542 1.00 84.94 152 PHE A CA 1
ATOM 1201 C C . PHE A 1 152 ? 23.356 4.003 -31.250 1.00 84.94 152 PHE A C 1
ATOM 1203 O O . PHE A 1 152 ? 23.636 3.730 -32.422 1.00 84.94 152 PHE A O 1
ATOM 1210 N N . PRO A 1 153 ? 24.058 4.947 -30.583 1.00 85.88 153 PRO A N 1
ATOM 1211 C CA . PRO A 1 153 ? 25.129 5.712 -31.224 1.00 85.88 153 PRO A CA 1
ATOM 1212 C C . PRO A 1 153 ? 26.317 4.838 -31.625 1.00 85.88 153 PRO A C 1
ATOM 1214 O O . PRO A 1 153 ? 26.919 5.062 -32.672 1.00 85.88 153 PRO A O 1
ATOM 1217 N N . TYR A 1 154 ? 26.635 3.807 -30.835 1.00 85.94 154 TYR A N 1
ATOM 1218 C CA . TYR A 1 154 ? 27.707 2.872 -31.167 1.00 85.94 154 TYR A CA 1
ATOM 1219 C C . TYR A 1 154 ? 27.390 2.044 -32.420 1.00 85.94 154 TYR A C 1
ATOM 1221 O O . TYR A 1 154 ? 28.257 1.860 -33.274 1.00 85.94 154 TYR A O 1
ATOM 1229 N N . VAL A 1 155 ? 26.146 1.576 -32.568 1.00 86.06 155 VAL A N 1
ATOM 1230 C CA . VAL A 1 155 ? 25.695 0.884 -33.783 1.00 86.06 155 VAL A CA 1
ATOM 1231 C C . VAL A 1 155 ? 25.745 1.824 -34.986 1.00 86.06 155 VAL A C 1
ATOM 1233 O O . VAL A 1 155 ? 26.295 1.433 -36.014 1.00 86.06 155 VAL A O 1
ATOM 1236 N N . ILE A 1 156 ? 25.259 3.065 -34.858 1.00 87.25 156 ILE A N 1
ATOM 1237 C CA . ILE A 1 156 ? 25.358 4.072 -35.929 1.00 87.25 156 ILE A CA 1
ATOM 1238 C C . ILE A 1 156 ? 26.818 4.296 -36.326 1.00 87.25 156 ILE A C 1
ATOM 1240 O O . ILE A 1 156 ? 27.139 4.244 -37.511 1.00 87.25 156 ILE A O 1
ATOM 1244 N N . PHE A 1 157 ? 27.710 4.477 -35.351 1.00 88.00 157 PHE A N 1
ATOM 1245 C CA . PHE A 1 157 ? 29.139 4.650 -35.596 1.00 88.00 157 PHE A CA 1
ATOM 1246 C C . PHE A 1 157 ? 29.743 3.457 -36.350 1.00 88.00 157 PHE A C 1
ATOM 1248 O O . PHE A 1 157 ? 30.482 3.642 -37.315 1.00 88.00 157 PHE A O 1
ATOM 1255 N N . LEU A 1 158 ? 29.415 2.222 -35.955 1.00 87.44 158 LEU A N 1
ATOM 1256 C CA . LEU A 1 158 ? 29.896 1.023 -36.646 1.00 87.44 158 LEU A CA 1
ATOM 1257 C C . LEU A 1 158 ? 29.360 0.904 -38.075 1.00 87.44 158 LEU A C 1
ATOM 1259 O O . LEU A 1 158 ? 30.109 0.485 -38.958 1.00 87.44 158 LEU A O 1
ATOM 1263 N N . VAL A 1 159 ? 28.090 1.249 -38.303 1.00 87.62 159 VAL A N 1
ATOM 1264 C CA . VAL A 1 159 ? 27.492 1.253 -39.644 1.00 87.62 159 VAL A CA 1
ATOM 1265 C C . VAL A 1 159 ? 28.183 2.301 -40.510 1.00 87.62 159 VAL A C 1
ATOM 1267 O O . VAL A 1 159 ? 28.702 1.943 -41.558 1.00 87.62 159 VAL A O 1
ATOM 1270 N N . GLN A 1 160 ? 28.302 3.547 -40.037 1.00 82.56 160 GLN A N 1
ATOM 1271 C CA . GLN A 1 160 ? 28.980 4.629 -40.761 1.00 82.56 160 GLN A CA 1
ATOM 1272 C C . GLN A 1 160 ? 30.440 4.301 -41.088 1.00 82.56 160 GLN A C 1
ATOM 1274 O O . GLN A 1 160 ? 30.894 4.578 -42.192 1.00 82.56 160 GLN A O 1
ATOM 1279 N N . ARG A 1 161 ? 31.175 3.671 -40.162 1.00 77.62 161 ARG A N 1
ATOM 1280 C CA . ARG A 1 161 ? 32.579 3.287 -40.382 1.00 77.62 161 ARG A CA 1
ATOM 1281 C C . ARG A 1 161 ? 32.749 2.198 -41.442 1.00 77.62 161 ARG A C 1
ATOM 1283 O O . ARG A 1 161 ? 33.809 2.101 -42.049 1.00 77.62 161 ARG A O 1
ATOM 1290 N N . ASN A 1 162 ? 31.747 1.339 -41.607 1.00 72.94 162 ASN A N 1
ATOM 1291 C CA . ASN A 1 162 ? 31.781 0.239 -42.567 1.00 72.94 162 ASN A CA 1
ATOM 1292 C C . ASN A 1 162 ? 31.072 0.587 -43.886 1.00 72.94 162 ASN A C 1
ATOM 1294 O O . ASN A 1 162 ? 31.065 -0.244 -44.794 1.00 72.94 162 ASN A O 1
ATOM 1298 N N . THR A 1 163 ? 30.493 1.785 -44.007 1.00 70.00 163 THR A N 1
ATOM 1299 C CA . THR A 1 163 ? 30.009 2.307 -45.284 1.00 70.00 163 THR A CA 1
ATOM 1300 C C . THR A 1 163 ? 31.225 2.714 -46.123 1.00 70.00 163 THR A C 1
ATOM 1302 O O . THR A 1 163 ? 31.985 3.578 -45.683 1.00 70.00 163 THR A O 1
ATOM 1305 N N . PRO A 1 164 ? 31.460 2.107 -47.301 1.00 63.50 164 PRO A N 1
ATOM 1306 C CA . PRO A 1 164 ? 32.545 2.534 -48.177 1.00 63.50 164 PRO A CA 1
ATOM 1307 C C . PRO A 1 164 ? 32.338 4.002 -48.567 1.00 63.50 164 PRO A C 1
ATOM 1309 O O . PRO A 1 164 ? 31.235 4.386 -48.960 1.00 63.50 164 PRO A O 1
ATOM 1312 N N . SER A 1 165 ? 33.383 4.823 -48.439 1.00 62.94 165 SER A N 1
ATOM 1313 C CA . SER A 1 165 ? 33.382 6.169 -49.005 1.00 62.94 165 SER A CA 1
ATOM 1314 C C . SER A 1 165 ? 33.217 6.042 -50.515 1.00 62.94 165 SER A C 1
ATOM 1316 O O . SER A 1 165 ? 33.957 5.307 -51.170 1.00 62.94 165 SER A O 1
ATOM 1318 N N . ASP A 1 166 ? 32.229 6.731 -51.079 1.00 60.25 166 ASP A N 1
ATOM 1319 C CA . ASP A 1 166 ? 32.083 6.837 -52.526 1.00 60.25 166 ASP A CA 1
ATOM 1320 C C . ASP A 1 166 ? 33.176 7.787 -53.050 1.00 60.25 166 ASP A C 1
ATOM 1322 O O . ASP A 1 166 ? 32.932 8.943 -53.376 1.00 60.25 166 ASP A O 1
ATOM 1326 N N . GLU A 1 167 ? 34.428 7.318 -53.081 1.00 57.00 167 GLU A N 1
ATOM 1327 C CA . GLU A 1 167 ? 35.576 7.994 -53.710 1.00 57.00 167 GLU A CA 1
ATOM 1328 C C . GLU A 1 167 ? 35.494 7.936 -55.253 1.00 57.00 167 GLU A C 1
ATOM 1330 O O . GLU A 1 167 ? 36.499 7.823 -55.947 1.00 57.00 167 GLU A O 1
ATOM 1335 N N . ARG A 1 168 ? 34.286 8.007 -55.831 1.00 50.50 168 ARG A N 1
ATOM 1336 C CA . ARG A 1 168 ? 34.054 7.996 -57.287 1.00 50.50 168 ARG A CA 1
ATOM 1337 C C . ARG A 1 168 ? 33.564 9.328 -57.848 1.00 50.50 168 ARG A C 1
ATOM 1339 O O . ARG A 1 168 ? 32.793 9.357 -58.800 1.00 50.50 168 ARG A O 1
ATOM 1346 N N . TYR A 1 169 ? 34.098 10.432 -57.335 1.00 51.66 169 TYR A N 1
ATOM 1347 C CA . TYR A 1 169 ? 34.057 11.712 -58.043 1.00 51.66 169 TYR A CA 1
ATOM 1348 C C . TYR A 1 169 ? 35.470 12.278 -58.177 1.00 51.66 169 TYR A C 1
ATOM 1350 O O . TYR A 1 169 ? 35.880 13.176 -57.446 1.00 51.66 169 TYR A O 1
ATOM 1358 N N . HIS A 1 170 ? 36.214 11.738 -59.144 1.00 49.03 170 HIS A N 1
ATOM 1359 C CA . HIS A 1 170 ? 37.272 12.500 -59.796 1.00 49.03 170 HIS A CA 1
ATOM 1360 C C . HIS A 1 170 ? 36.594 13.634 -60.577 1.00 49.03 170 HIS A C 1
ATOM 1362 O O . HIS A 1 170 ? 35.930 13.390 -61.582 1.00 49.03 170 HIS A O 1
ATOM 1368 N N . TYR A 1 171 ? 36.709 14.866 -60.082 1.00 56.00 171 TYR A N 1
ATOM 1369 C CA . TYR A 1 171 ? 36.538 16.041 -60.929 1.00 56.00 171 TYR A CA 1
ATOM 1370 C C . TYR A 1 171 ? 37.801 16.157 -61.782 1.00 56.00 171 TYR A C 1
ATOM 1372 O O . TYR A 1 171 ? 38.806 16.696 -61.323 1.00 56.00 171 TYR A O 1
ATOM 1380 N N . ASP A 1 172 ? 37.752 15.619 -62.999 1.00 54.47 172 ASP A N 1
ATOM 1381 C CA . ASP A 1 172 ? 38.679 16.028 -64.051 1.00 54.47 172 ASP A CA 1
ATOM 1382 C C . ASP A 1 172 ? 38.237 17.427 -64.513 1.00 54.47 172 ASP A C 1
ATOM 1384 O O . ASP A 1 172 ? 37.201 17.581 -65.167 1.00 54.47 172 ASP A O 1
ATOM 1388 N N . LEU A 1 173 ? 38.989 18.445 -64.088 1.00 48.41 173 LEU A N 1
ATOM 1389 C CA . LEU A 1 173 ? 38.919 19.834 -64.557 1.00 48.41 173 LEU A CA 1
ATOM 1390 C C . LEU A 1 173 ? 40.183 20.160 -65.353 1.00 48.41 173 LEU A C 1
ATOM 1392 O O . LEU A 1 173 ? 41.283 19.826 -64.855 1.00 48.41 173 LEU A O 1
#